Protein AF-A0A3A9AY31-F1 (afdb_monomer)

Radius of gyration: 43.59 Å; Cα contacts (8 Å, |Δi|>4): 60; chains: 1; bounding box: 106×28×100 Å

InterPro domains:
  IPR025580 Capsid assembly scaffolding protein Gp46 [PF14265] (12-135)

Foldseek 3Di:
DDPVVQCVPVVSVVVVVVVVVVVVVVVVVVVVVVVVVVVVVVVVVVVVVVVVPDPVVVVVVVVVVVVVVVVVVLVVQLVVLLVVLLVVCVVLVHDSVCSVVADSRDNVSRVVRSVVVSVVVVVVVVVVVCCVVVPHDDPDPPPPLPQQAPVRCVVDDPVVCVVSVVSPVVNVVVVD

Mean predicted aligned error: 18.53 Å

Solvent-accessible surface area (backbone atoms only — not comparable to full-atom values): 9885 Å² total; per-residue (Å²): 134,52,73,69,64,55,42,68,41,68,68,48,35,52,52,48,52,50,50,50,51,52,50,51,51,51,50,50,54,50,51,51,50,53,50,50,48,53,50,50,50,52,50,52,48,51,50,48,49,65,70,44,60,66,62,56,53,52,47,52,55,46,54,52,48,52,48,54,47,51,54,48,50,53,51,48,53,34,51,52,53,50,52,54,45,31,51,53,26,48,76,71,74,39,68,51,73,54,56,81,76,50,43,61,90,42,74,67,50,29,52,55,34,51,52,53,52,49,51,55,51,50,53,53,49,50,49,53,48,50,54,59,71,68,57,58,80,70,75,77,72,74,71,89,62,68,64,50,48,74,70,55,56,73,72,47,52,74,71,57,45,65,74,42,39,71,37,51,53,51,35,66,58,73,78,112

Organism: NCBI:txid2320100

Structure (mmCIF, N/CA/C/O backbone):
data_AF-A0A3A9AY31-F1
#
_entry.id   AF-A0A3A9AY31-F1
#
loop_
_atom_site.group_PDB
_atom_site.id
_atom_site.type_symbol
_atom_site.label_atom_id
_atom_site.label_alt_id
_atom_site.label_comp_id
_atom_site.label_asym_id
_atom_site.label_entity_id
_atom_site.label_seq_id
_atom_site.pdbx_PDB_ins_code
_atom_site.Cartn_x
_atom_site.Cartn_y
_atom_site.Cartn_z
_atom_site.occupancy
_atom_site.B_iso_or_equiv
_atom_site.auth_seq_id
_atom_site.auth_comp_id
_atom_site.auth_asym_id
_atom_site.auth_atom_id
_atom_site.pdbx_PDB_model_num
ATOM 1 N N . MET A 1 1 ? -27.096 -15.277 -54.651 1.00 68.69 1 MET A N 1
ATOM 2 C CA . MET A 1 1 ? -26.033 -14.758 -55.533 1.00 68.69 1 MET A CA 1
ATOM 3 C C . MET A 1 1 ? -24.746 -14.759 -54.731 1.00 68.69 1 MET A C 1
ATOM 5 O O . MET A 1 1 ? -24.755 -14.221 -53.629 1.00 68.69 1 MET A O 1
ATOM 9 N N . SER A 1 2 ? -23.721 -15.479 -55.194 1.00 89.50 2 SER A N 1
ATOM 10 C CA . SER A 1 2 ? -22.438 -15.578 -54.484 1.00 89.50 2 SER A CA 1
ATOM 11 C C . SER A 1 2 ? -21.567 -14.342 -54.741 1.00 89.50 2 SER A C 1
ATOM 13 O O . SER A 1 2 ? -21.831 -13.576 -55.668 1.00 89.50 2 SER A O 1
ATOM 15 N N . PHE A 1 3 ? -20.539 -14.133 -53.916 1.00 85.00 3 PHE A N 1
ATOM 16 C CA . PHE A 1 3 ? -19.563 -13.061 -54.136 1.00 85.00 3 PHE A CA 1
ATOM 17 C C . PHE A 1 3 ? -18.866 -13.215 -55.496 1.00 85.00 3 PHE A C 1
ATOM 19 O O . PHE A 1 3 ? -18.743 -12.243 -56.237 1.00 85.00 3 PHE A O 1
ATOM 26 N N . ASP A 1 4 ? -18.549 -14.451 -55.882 1.00 88.69 4 ASP A N 1
ATOM 27 C CA . ASP A 1 4 ? -18.003 -14.756 -57.204 1.00 88.69 4 ASP A CA 1
ATOM 28 C C . ASP A 1 4 ? -18.995 -14.422 -58.329 1.00 88.69 4 ASP A C 1
ATOM 30 O O . ASP A 1 4 ? -18.596 -13.911 -59.371 1.00 88.69 4 ASP A O 1
ATOM 34 N N . ASP A 1 5 ? -20.304 -14.632 -58.127 1.00 89.19 5 ASP A N 1
ATOM 35 C CA . ASP A 1 5 ? -21.322 -14.210 -59.103 1.00 89.19 5 ASP A CA 1
ATOM 36 C C . ASP A 1 5 ? -21.449 -12.683 -59.210 1.00 89.19 5 ASP A C 1
ATOM 38 O O . ASP A 1 5 ? -21.749 -12.169 -60.284 1.00 89.19 5 ASP A O 1
ATOM 42 N N . PHE A 1 6 ? -21.217 -11.954 -58.117 1.00 87.19 6 PHE A N 1
ATOM 43 C CA . PHE A 1 6 ? -21.203 -10.488 -58.088 1.00 87.19 6 PHE A CA 1
ATOM 44 C C . PHE A 1 6 ? -19.987 -9.896 -58.813 1.00 87.19 6 PHE A C 1
ATOM 46 O O . PHE A 1 6 ? -20.107 -8.858 -59.469 1.00 87.19 6 PHE A O 1
ATOM 53 N N . LEU A 1 7 ? -18.847 -10.583 -58.743 1.00 89.88 7 LEU A N 1
ATOM 54 C CA . LEU A 1 7 ? -17.601 -10.209 -59.406 1.00 89.88 7 LEU A CA 1
ATOM 55 C C . LEU A 1 7 ? -17.543 -10.573 -60.901 1.00 89.88 7 LEU A C 1
ATOM 57 O O . LEU A 1 7 ? -16.706 -10.041 -61.619 1.00 89.88 7 LEU A O 1
ATOM 61 N N . LYS A 1 8 ? -18.454 -11.410 -61.420 1.00 90.75 8 LYS A N 1
ATOM 62 C CA . LYS A 1 8 ? -18.537 -11.696 -62.870 1.00 90.75 8 LYS A CA 1
ATOM 63 C C . LYS A 1 8 ? -18.880 -10.468 -63.723 1.00 90.75 8 LYS A C 1
ATOM 65 O O . LYS A 1 8 ? -18.604 -10.484 -64.921 1.00 90.75 8 LYS A O 1
ATOM 70 N N . ASP A 1 9 ? -19.484 -9.427 -63.144 1.00 92.31 9 ASP A N 1
ATOM 71 C CA . ASP A 1 9 ? -19.675 -8.147 -63.835 1.00 92.31 9 ASP A CA 1
ATOM 72 C C . ASP A 1 9 ? -18.323 -7.410 -63.932 1.00 92.31 9 ASP A C 1
ATOM 74 O O . ASP A 1 9 ? -17.753 -7.049 -62.895 1.00 92.31 9 ASP A O 1
ATOM 78 N N . PRO A 1 10 ? -17.817 -7.119 -65.148 1.00 90.19 10 PRO A N 1
ATOM 79 C CA . PRO A 1 10 ? -16.534 -6.443 -65.339 1.00 90.19 10 PRO A CA 1
ATOM 80 C C . PRO A 1 10 ? -16.410 -5.107 -64.597 1.00 90.19 10 PRO A C 1
ATOM 82 O O . PRO A 1 10 ? -15.310 -4.725 -64.199 1.00 90.19 10 PRO A O 1
ATOM 85 N N . LYS A 1 11 ? -17.521 -4.388 -64.384 1.00 91.69 11 LYS A N 1
ATOM 86 C CA . LYS A 1 11 ? -17.521 -3.126 -63.630 1.00 91.69 11 LYS A CA 1
ATOM 87 C C . LYS A 1 11 ? -17.319 -3.362 -62.134 1.00 91.69 11 LYS A C 1
ATOM 89 O O . LYS A 1 11 ? -16.593 -2.602 -61.494 1.00 91.69 11 LYS A O 1
ATOM 94 N N . ASN A 1 12 ? -17.920 -4.418 -61.586 1.00 90.75 12 ASN A N 1
ATOM 95 C CA . ASN A 1 12 ? -17.775 -4.780 -60.175 1.00 90.75 12 ASN A CA 1
ATOM 96 C C . ASN A 1 12 ? -16.387 -5.361 -59.890 1.00 90.75 12 ASN A C 1
ATOM 98 O O . ASN A 1 12 ? -15.794 -5.011 -58.871 1.00 90.75 12 ASN A O 1
ATOM 102 N N . GLN A 1 13 ? -15.843 -6.168 -60.808 1.00 89.69 13 GLN A N 1
ATOM 103 C CA . GLN A 1 13 ? -14.464 -6.656 -60.736 1.00 89.69 13 GLN A CA 1
ATOM 104 C C . GLN A 1 13 ? -13.466 -5.493 -60.744 1.00 89.69 13 GLN A C 1
ATOM 106 O O . GLN A 1 13 ? -12.619 -5.401 -59.859 1.00 89.69 13 GLN A O 1
ATOM 111 N N . ALA A 1 14 ? -13.611 -4.552 -61.684 1.00 91.69 14 ALA A N 1
ATOM 112 C CA . ALA A 1 14 ? -12.719 -3.400 -61.786 1.00 91.69 14 ALA A CA 1
ATOM 113 C C . ALA A 1 14 ? -12.757 -2.507 -60.532 1.00 91.69 14 ALA A C 1
ATOM 115 O O . ALA A 1 14 ? -11.712 -2.058 -60.059 1.00 91.69 14 ALA A O 1
ATOM 116 N N . GLU A 1 15 ? -13.938 -2.257 -59.955 1.00 90.75 15 GLU A N 1
ATOM 117 C CA . GLU A 1 15 ? -14.045 -1.501 -58.701 1.00 90.75 15 GLU A CA 1
ATOM 118 C C . GLU A 1 15 ? -13.510 -2.276 -57.491 1.00 90.75 15 GLU A C 1
ATOM 120 O O . GLU A 1 15 ? -12.896 -1.668 -56.609 1.00 90.75 15 GLU A O 1
ATOM 125 N N . PHE A 1 16 ? -13.699 -3.597 -57.437 1.00 91.56 16 PHE A N 1
ATOM 126 C CA . PHE A 1 16 ? -13.116 -4.440 -56.395 1.00 91.56 16 PHE A CA 1
ATOM 127 C C . PHE A 1 16 ? -11.586 -4.405 -56.453 1.00 91.56 16 PHE A C 1
ATOM 129 O O . PHE A 1 16 ? -10.957 -4.041 -55.460 1.00 91.56 16 PHE A O 1
ATOM 136 N N . ASP A 1 17 ? -10.991 -4.654 -57.621 1.00 91.06 17 ASP A N 1
ATOM 137 C CA . ASP A 1 17 ? -9.539 -4.623 -57.822 1.00 91.06 17 ASP A CA 1
ATOM 138 C C . ASP A 1 17 ? -8.957 -3.238 -57.534 1.00 91.06 17 ASP A C 1
ATOM 140 O O . ASP A 1 17 ? -7.918 -3.114 -56.885 1.00 91.06 17 ASP A O 1
ATOM 144 N N . ARG A 1 18 ? -9.661 -2.167 -57.923 1.00 94.81 18 ARG A N 1
ATOM 145 C CA . ARG A 1 18 ? -9.270 -0.791 -57.592 1.00 94.81 18 ARG A CA 1
ATOM 146 C C . ARG A 1 18 ? -9.267 -0.547 -56.084 1.00 94.81 18 ARG A C 1
ATOM 148 O O . ARG A 1 18 ? -8.339 0.074 -55.562 1.00 94.81 18 ARG A O 1
ATOM 155 N N . ARG A 1 19 ? -10.297 -1.009 -55.368 1.00 91.19 19 ARG A N 1
ATOM 156 C CA . ARG A 1 19 ? -10.393 -0.859 -53.906 1.00 91.19 19 ARG A CA 1
ATOM 157 C C . ARG A 1 19 ? -9.353 -1.707 -53.182 1.00 91.19 19 ARG A C 1
ATOM 159 O O . ARG A 1 19 ? -8.746 -1.203 -52.241 1.00 91.19 19 ARG A O 1
ATOM 166 N N . VAL A 1 20 ? -9.107 -2.937 -53.635 1.00 93.00 20 VAL A N 1
ATOM 167 C CA . VAL A 1 20 ? -8.057 -3.817 -53.103 1.00 93.00 20 VAL A CA 1
ATOM 168 C C . VAL A 1 20 ? -6.679 -3.215 -53.359 1.00 93.00 20 VAL A C 1
ATOM 170 O O . VAL A 1 20 ? -5.895 -3.092 -52.424 1.00 93.00 20 VAL A O 1
ATOM 173 N N . GLY A 1 21 ? -6.402 -2.747 -54.577 1.00 91.38 21 GLY A N 1
ATOM 174 C CA . GLY A 1 21 ? -5.154 -2.067 -54.923 1.00 91.38 21 GLY A CA 1
ATOM 175 C C . GLY A 1 21 ? -4.909 -0.837 -54.052 1.00 91.38 21 GLY A C 1
ATOM 176 O O . GLY A 1 21 ? -3.850 -0.716 -53.440 1.00 91.38 21 GLY A O 1
ATOM 177 N N . LYS A 1 22 ? -5.925 0.019 -53.884 1.00 93.31 22 LYS A N 1
ATOM 178 C CA . LYS A 1 22 ? -5.843 1.191 -53.002 1.00 93.31 22 LYS A CA 1
ATOM 179 C C . LYS A 1 22 ? -5.640 0.807 -51.533 1.00 93.31 22 LYS A C 1
ATOM 181 O O . LYS A 1 22 ? -4.888 1.475 -50.823 1.00 93.31 22 LYS A O 1
ATOM 186 N N . ALA A 1 23 ? -6.294 -0.255 -51.062 1.00 90.00 23 ALA A N 1
ATOM 187 C CA . ALA A 1 23 ? -6.120 -0.757 -49.701 1.00 90.00 23 ALA A CA 1
ATOM 188 C C . ALA A 1 23 ? -4.702 -1.306 -49.479 1.00 90.00 23 ALA A C 1
ATOM 190 O O . ALA A 1 23 ? -4.083 -0.991 -48.464 1.00 90.00 23 ALA A O 1
ATOM 191 N N . LEU A 1 24 ? -4.162 -2.059 -50.442 1.00 91.94 24 LEU A N 1
ATOM 192 C CA . LEU A 1 24 ? -2.799 -2.590 -50.405 1.00 91.94 24 LEU A CA 1
ATOM 193 C C . LEU A 1 24 ? -1.748 -1.481 -50.470 1.00 91.94 24 LEU A C 1
ATOM 195 O O . LEU A 1 24 ? -0.783 -1.521 -49.714 1.00 91.94 24 LEU A O 1
ATOM 199 N N . GLU A 1 25 ? -1.940 -0.475 -51.321 1.00 92.75 25 GLU A N 1
ATOM 200 C CA . GLU A 1 25 ? -1.053 0.687 -51.414 1.00 92.75 25 GLU A CA 1
ATOM 201 C C . GLU A 1 25 ? -1.063 1.499 -50.115 1.00 92.75 25 GLU A C 1
ATOM 203 O O . GLU A 1 25 ? -0.006 1.820 -49.571 1.00 92.75 25 GLU A O 1
ATOM 208 N N . THR A 1 26 ? -2.251 1.745 -49.556 1.00 92.38 26 THR A N 1
ATOM 209 C CA . THR A 1 26 ? -2.397 2.417 -48.258 1.00 92.38 26 THR A CA 1
ATOM 210 C C . THR A 1 26 ? -1.716 1.618 -47.150 1.00 92.38 26 THR A C 1
ATOM 212 O O . THR A 1 26 ? -0.997 2.188 -46.332 1.00 92.38 26 THR A O 1
ATOM 215 N N . ASN A 1 27 ? -1.910 0.296 -47.118 1.00 90.94 27 ASN A N 1
ATOM 216 C CA . ASN A 1 27 ? -1.299 -0.566 -46.113 1.00 90.94 27 ASN A CA 1
ATOM 217 C C . ASN A 1 27 ? 0.227 -0.619 -46.265 1.00 90.94 27 ASN A C 1
ATOM 219 O O . ASN A 1 27 ? 0.947 -0.495 -45.281 1.00 90.94 27 ASN A O 1
ATOM 223 N N . ARG A 1 28 ? 0.739 -0.717 -47.498 1.00 93.12 28 ARG A N 1
ATOM 224 C CA . ARG A 1 28 ? 2.179 -0.667 -47.779 1.00 93.12 28 ARG A CA 1
ATOM 225 C C . ARG A 1 28 ? 2.778 0.670 -47.355 1.00 93.12 28 ARG A C 1
ATOM 227 O O . ARG A 1 28 ? 3.835 0.672 -46.738 1.00 93.12 28 ARG A O 1
ATOM 234 N N . SER A 1 29 ? 2.115 1.786 -47.650 1.00 92.44 29 SER A N 1
ATOM 235 C CA . SER A 1 29 ? 2.570 3.118 -47.242 1.00 92.44 29 SER A CA 1
ATOM 236 C C . SER A 1 29 ? 2.607 3.261 -45.718 1.00 92.44 29 SER A C 1
ATOM 238 O O . SER A 1 29 ? 3.618 3.702 -45.176 1.00 92.44 29 SER A O 1
ATOM 240 N N . LYS A 1 30 ? 1.561 2.804 -45.014 1.00 92.25 30 LYS A N 1
ATOM 241 C CA . LYS A 1 30 ? 1.526 2.783 -43.543 1.00 92.25 30 LYS A CA 1
ATOM 242 C C . LYS A 1 30 ? 2.619 1.901 -42.955 1.00 92.25 30 LYS A C 1
ATOM 244 O O . LYS A 1 30 ? 3.364 2.358 -42.101 1.00 92.25 30 LYS A O 1
ATOM 249 N N . MET A 1 31 ? 2.765 0.679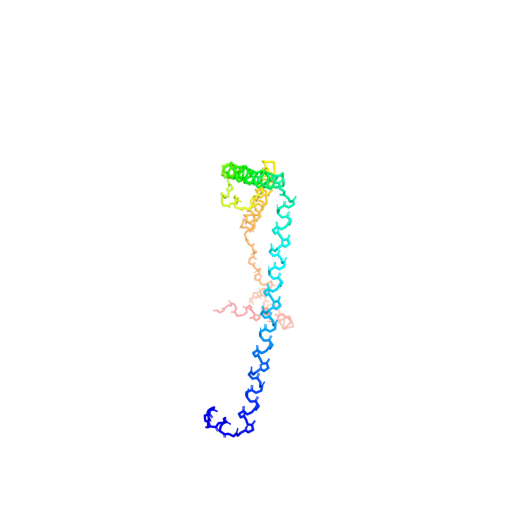 -43.457 1.00 91.38 31 MET A N 1
ATOM 250 C CA . MET A 1 31 ? 3.794 -0.249 -42.996 1.00 91.38 31 MET A CA 1
ATOM 251 C C . MET A 1 31 ? 5.200 0.299 -43.257 1.00 91.38 31 MET A C 1
ATOM 253 O O . MET A 1 31 ? 6.065 0.189 -42.399 1.00 91.38 31 MET A O 1
ATOM 257 N N . GLN A 1 32 ? 5.432 0.937 -44.407 1.00 93.12 32 GLN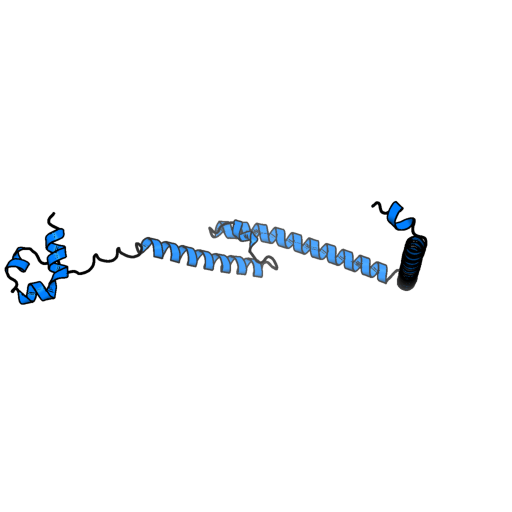 A N 1
ATOM 258 C CA . GLN A 1 32 ? 6.710 1.579 -44.703 1.00 93.12 32 GLN A CA 1
ATOM 259 C C . GLN A 1 32 ? 6.977 2.759 -43.763 1.00 93.12 32 GLN A C 1
ATOM 261 O O . GLN A 1 32 ? 8.097 2.902 -43.284 1.00 93.12 32 GLN A O 1
ATOM 266 N N . ALA A 1 33 ? 5.968 3.586 -43.481 1.00 92.50 33 ALA A N 1
ATOM 267 C CA . ALA A 1 33 ? 6.088 4.682 -42.527 1.00 92.50 33 ALA A CA 1
ATOM 268 C C . ALA A 1 33 ? 6.389 4.158 -41.115 1.00 92.50 33 ALA A C 1
ATOM 270 O O . ALA A 1 33 ? 7.335 4.623 -40.493 1.00 92.50 33 ALA A O 1
ATOM 271 N N . GLU A 1 34 ? 5.667 3.136 -40.648 1.00 91.12 34 GLU A N 1
ATOM 272 C CA . GLU A 1 34 ? 5.900 2.504 -39.346 1.00 91.12 34 GLU A CA 1
ATOM 273 C C . GLU A 1 34 ? 7.283 1.859 -39.245 1.00 91.12 34 GLU A C 1
ATOM 275 O O . GLU A 1 34 ? 7.951 1.993 -38.222 1.00 91.12 34 GLU A O 1
ATOM 280 N N . LEU A 1 35 ? 7.735 1.170 -40.295 1.00 92.06 35 LEU A N 1
ATOM 281 C CA . LEU A 1 35 ? 9.078 0.597 -40.338 1.00 92.06 35 LEU A CA 1
ATOM 282 C C . LEU A 1 35 ? 10.140 1.695 -40.322 1.00 92.06 35 LEU A C 1
ATOM 284 O O . LEU A 1 35 ? 11.098 1.590 -39.563 1.00 92.06 35 LEU A O 1
ATOM 288 N N . ASN A 1 36 ? 9.957 2.764 -41.097 1.00 92.62 36 ASN A N 1
ATOM 289 C CA . ASN A 1 36 ? 10.876 3.897 -41.102 1.00 92.62 36 ASN A CA 1
ATOM 290 C C . ASN A 1 36 ? 10.932 4.575 -39.726 1.00 92.62 36 ASN A C 1
ATOM 292 O O . ASN A 1 36 ? 12.026 4.864 -39.252 1.00 92.62 36 ASN A O 1
ATOM 296 N N . THR A 1 37 ? 9.787 4.772 -39.064 1.00 93.44 37 THR A N 1
ATOM 297 C CA . THR A 1 37 ? 9.721 5.305 -37.697 1.00 93.44 37 THR A CA 1
ATOM 298 C C . THR A 1 37 ? 10.445 4.390 -36.717 1.00 93.44 37 THR A C 1
ATOM 300 O O . THR A 1 37 ? 11.333 4.857 -36.017 1.00 93.44 37 THR A O 1
ATOM 303 N N . LYS A 1 38 ? 10.162 3.082 -36.722 1.00 89.69 38 LYS A N 1
ATOM 304 C CA . LYS A 1 38 ? 10.822 2.119 -35.824 1.00 89.69 38 LYS A CA 1
ATOM 305 C C . LYS A 1 38 ? 12.329 2.039 -36.052 1.00 89.69 38 LYS A C 1
ATOM 307 O O . LYS A 1 38 ? 13.087 1.919 -35.097 1.00 89.69 38 LYS A O 1
ATOM 312 N N . VAL A 1 39 ? 12.779 2.114 -37.306 1.00 91.56 39 VAL A N 1
ATOM 313 C CA . VAL A 1 39 ? 14.209 2.155 -37.638 1.00 91.56 39 VAL A CA 1
ATOM 314 C C . VAL A 1 39 ? 14.834 3.459 -37.145 1.00 91.56 39 VAL A C 1
ATOM 316 O O . VAL A 1 39 ? 15.899 3.416 -36.540 1.00 91.56 39 VAL A O 1
ATOM 319 N N . GLN A 1 40 ? 14.183 4.607 -37.346 1.00 89.19 40 GLN A N 1
ATOM 320 C CA . GLN A 1 40 ? 14.683 5.893 -36.853 1.00 89.19 40 GLN A CA 1
ATOM 321 C C . GLN A 1 40 ? 14.717 5.960 -35.322 1.00 89.19 40 GLN A C 1
ATOM 323 O O . GLN A 1 40 ? 15.695 6.454 -34.767 1.00 89.19 40 GLN A O 1
ATOM 328 N N . GLU A 1 41 ? 13.701 5.436 -34.637 1.00 90.62 41 GLU A N 1
ATOM 329 C CA . GLU A 1 41 ? 13.665 5.312 -33.177 1.00 90.62 41 GLU A CA 1
ATOM 330 C C . GLU A 1 41 ? 14.796 4.413 -32.681 1.00 90.62 41 GLU A C 1
ATOM 332 O O . GLU A 1 41 ? 15.570 4.839 -31.830 1.00 90.62 41 GLU A O 1
ATOM 337 N N . ALA A 1 42 ? 14.969 3.227 -33.273 1.00 84.62 42 ALA A N 1
ATOM 338 C CA . ALA A 1 42 ? 16.037 2.302 -32.905 1.00 84.62 42 ALA A CA 1
ATOM 339 C C . ALA A 1 42 ? 17.436 2.882 -33.166 1.00 84.62 42 ALA A C 1
ATOM 341 O O . ALA A 1 42 ? 18.332 2.701 -32.347 1.00 84.62 42 ALA A O 1
ATOM 342 N N . VAL A 1 43 ? 17.635 3.606 -34.274 1.00 84.44 43 VAL A N 1
ATOM 343 C CA . VAL A 1 43 ? 18.902 4.295 -34.574 1.00 84.44 43 VAL A CA 1
ATOM 344 C C . VAL A 1 43 ? 19.141 5.436 -33.590 1.00 84.44 43 VAL A C 1
ATOM 346 O O . VAL A 1 43 ? 20.228 5.533 -33.035 1.00 84.44 43 VAL A O 1
ATOM 349 N N . THR A 1 44 ? 18.133 6.260 -33.303 1.00 84.50 44 THR A N 1
ATOM 350 C CA . THR A 1 44 ? 18.257 7.383 -32.359 1.00 84.50 44 THR A CA 1
ATOM 351 C C . THR A 1 44 ? 18.493 6.890 -30.934 1.00 84.50 44 THR A C 1
ATOM 353 O O . THR A 1 44 ? 19.290 7.470 -30.201 1.00 84.50 44 THR A O 1
ATOM 356 N N . GLU A 1 45 ? 17.830 5.809 -30.527 1.00 79.44 45 GLU A N 1
ATOM 357 C CA . GLU A 1 45 ? 18.028 5.169 -29.232 1.00 79.44 45 GLU A CA 1
ATOM 358 C C . GLU A 1 45 ? 19.401 4.504 -29.157 1.00 79.44 45 GLU A C 1
ATOM 360 O O . GLU A 1 45 ? 20.107 4.720 -28.181 1.00 79.44 45 GLU A O 1
ATOM 365 N N . ALA A 1 46 ? 19.839 3.785 -30.193 1.00 77.19 46 ALA A N 1
ATOM 366 C CA . ALA A 1 46 ? 21.181 3.212 -30.252 1.00 77.19 46 ALA A CA 1
ATOM 367 C C . ALA A 1 46 ? 22.265 4.299 -30.231 1.00 77.19 46 ALA A C 1
ATOM 369 O O . ALA A 1 46 ? 23.255 4.154 -29.521 1.00 77.19 46 ALA A O 1
ATOM 370 N N . GLU A 1 47 ? 22.073 5.415 -30.935 1.00 75.25 47 GLU A N 1
ATOM 371 C CA . GLU A 1 47 ? 22.967 6.573 -30.891 1.00 75.25 47 GLU A CA 1
ATOM 372 C C . GLU A 1 47 ? 22.938 7.271 -29.534 1.00 75.25 47 GLU A C 1
ATOM 374 O O . GLU A 1 47 ? 23.983 7.694 -29.048 1.00 75.25 47 GLU A O 1
ATOM 379 N N . LYS A 1 48 ? 21.769 7.392 -28.896 1.00 71.06 48 LYS A N 1
ATOM 380 C CA . LYS A 1 48 ? 21.641 7.939 -27.543 1.00 71.06 48 LYS A CA 1
ATOM 381 C C . LYS A 1 48 ? 22.323 7.020 -26.538 1.00 71.06 48 LYS A C 1
ATOM 383 O O . LYS A 1 48 ? 23.101 7.516 -25.743 1.00 71.06 48 LYS A O 1
ATOM 388 N N . MET A 1 49 ? 22.120 5.709 -26.615 1.00 64.88 49 MET A N 1
ATOM 389 C CA . MET A 1 49 ? 22.759 4.695 -25.770 1.00 64.88 49 MET A CA 1
ATOM 390 C C . MET A 1 49 ? 24.272 4.622 -26.000 1.00 64.88 49 MET A C 1
ATOM 392 O O . MET A 1 49 ? 25.024 4.489 -25.043 1.00 64.88 49 MET A O 1
ATOM 396 N N . ALA A 1 50 ? 24.732 4.783 -27.243 1.00 68.19 50 ALA A N 1
ATOM 397 C CA . ALA A 1 50 ? 26.151 4.866 -27.585 1.00 68.19 50 ALA A CA 1
ATOM 398 C C . ALA A 1 50 ? 26.777 6.223 -27.211 1.00 68.19 50 ALA A C 1
ATOM 400 O O . ALA A 1 50 ? 27.976 6.301 -26.964 1.00 68.19 50 ALA A O 1
ATOM 401 N N . LYS A 1 51 ? 25.996 7.308 -27.147 1.00 65.94 51 LYS A N 1
ATOM 402 C CA . LYS A 1 51 ? 26.430 8.599 -26.582 1.00 65.94 51 LYS A CA 1
ATOM 403 C C . LYS A 1 51 ? 26.367 8.595 -25.047 1.00 65.94 51 LYS A C 1
ATOM 405 O O . LYS A 1 51 ? 27.162 9.280 -24.414 1.00 65.94 51 LYS A O 1
ATOM 410 N N . MET A 1 52 ? 25.488 7.785 -24.456 1.00 62.16 52 MET A N 1
ATOM 411 C CA . MET A 1 52 ? 25.347 7.507 -23.023 1.00 62.16 52 MET A CA 1
ATOM 412 C C . MET A 1 52 ? 26.243 6.332 -22.584 1.00 62.16 52 MET A C 1
ATOM 414 O O . MET A 1 52 ? 25.771 5.314 -22.076 1.00 62.16 52 MET A O 1
ATOM 418 N N . ASN A 1 53 ? 27.553 6.422 -22.806 1.00 64.69 53 ASN A N 1
ATOM 419 C CA . ASN A 1 53 ? 28.440 5.270 -22.630 1.00 64.69 53 ASN A CA 1
ATOM 420 C C . ASN A 1 53 ? 29.011 5.158 -21.204 1.00 64.69 53 ASN A C 1
ATOM 422 O O . ASN A 1 53 ? 29.587 6.095 -20.662 1.00 64.69 53 ASN A O 1
ATOM 426 N N . ALA A 1 54 ? 28.873 3.967 -20.617 1.00 64.38 54 ALA A N 1
ATOM 427 C CA . ALA A 1 54 ? 29.317 3.541 -19.283 1.00 64.38 54 ALA A CA 1
ATOM 428 C C . ALA A 1 54 ? 28.675 4.248 -18.074 1.00 64.38 54 ALA A C 1
ATOM 430 O O . ALA A 1 54 ? 28.096 3.566 -17.230 1.00 64.38 54 ALA A O 1
ATOM 431 N N . GLU A 1 55 ? 28.738 5.573 -17.967 1.00 68.94 55 GLU A N 1
ATOM 432 C CA . GLU A 1 55 ? 28.393 6.270 -16.718 1.00 68.94 55 GLU A CA 1
ATOM 433 C C . GLU A 1 55 ? 26.884 6.301 -16.442 1.00 68.94 55 GLU A C 1
ATOM 435 O O . GLU A 1 55 ? 26.454 6.020 -15.325 1.00 68.94 55 GLU A O 1
ATOM 440 N N . GLN A 1 56 ? 26.061 6.508 -17.471 1.00 75.75 56 GLN A N 1
ATOM 441 C CA . GLN A 1 56 ? 24.599 6.443 -17.358 1.00 75.75 56 GLN A CA 1
ATOM 442 C C . GLN A 1 56 ? 24.073 5.017 -17.219 1.00 75.75 56 GLN A C 1
ATOM 444 O O . GLN A 1 56 ? 23.101 4.796 -16.502 1.00 75.75 56 GLN A O 1
ATOM 449 N N . LYS A 1 57 ? 24.741 4.031 -17.828 1.00 80.25 57 LYS A N 1
ATOM 450 C CA . LYS A 1 57 ? 24.426 2.616 -17.592 1.00 80.25 57 LYS A CA 1
ATOM 451 C C . LYS A 1 57 ? 24.738 2.229 -16.146 1.00 80.25 57 LYS A C 1
ATOM 453 O O . LYS A 1 57 ? 23.910 1.609 -15.489 1.00 80.25 57 LYS A O 1
ATOM 458 N N . ALA A 1 58 ? 25.887 2.665 -15.631 1.00 82.06 58 ALA A N 1
ATOM 459 C CA . ALA A 1 58 ? 26.249 2.474 -14.235 1.00 82.06 58 ALA A CA 1
ATOM 460 C C . ALA A 1 58 ? 25.287 3.215 -13.294 1.00 82.06 58 ALA A C 1
ATOM 462 O O . ALA A 1 58 ? 24.919 2.670 -12.260 1.00 82.06 58 ALA A O 1
ATOM 463 N N . GLN A 1 59 ? 24.840 4.422 -13.648 1.00 87.50 59 GLN A N 1
ATOM 464 C CA . GLN A 1 59 ? 23.858 5.167 -12.862 1.00 87.50 59 GLN A CA 1
ATOM 465 C C . GLN A 1 59 ? 22.487 4.488 -12.857 1.00 87.50 59 GLN A C 1
ATOM 467 O O . GLN A 1 59 ? 21.929 4.294 -11.787 1.00 87.50 59 GLN A O 1
ATOM 472 N N . TYR A 1 60 ? 21.995 4.031 -14.007 1.00 86.50 60 TYR A N 1
ATOM 473 C CA . TYR A 1 60 ? 20.747 3.275 -14.092 1.00 86.50 60 TYR A CA 1
ATOM 474 C C . TYR A 1 60 ? 20.810 1.965 -13.294 1.00 86.50 60 TYR A C 1
ATOM 476 O O . TYR A 1 60 ? 19.873 1.617 -12.580 1.00 86.50 60 TYR A O 1
ATOM 484 N N . GLU A 1 61 ? 21.923 1.231 -13.375 1.00 89.31 61 GLU A N 1
ATOM 485 C CA . GLU A 1 61 ? 22.120 0.015 -12.583 1.00 89.31 61 GLU A CA 1
ATOM 486 C C . GLU A 1 61 ? 22.207 0.309 -11.079 1.00 89.31 61 GLU A C 1
ATOM 488 O O . GLU A 1 61 ? 21.698 -0.485 -10.285 1.00 89.31 61 GLU A O 1
ATOM 493 N N . ARG A 1 62 ? 22.811 1.439 -10.680 1.00 93.00 62 ARG A N 1
ATOM 494 C CA . ARG A 1 62 ? 22.812 1.913 -9.287 1.00 93.00 62 ARG A CA 1
ATOM 495 C C . ARG A 1 62 ? 21.407 2.274 -8.823 1.00 93.00 62 ARG A C 1
ATOM 497 O O . ARG A 1 62 ? 20.953 1.682 -7.856 1.00 93.00 62 ARG A O 1
ATOM 504 N N . GLU A 1 63 ? 20.695 3.135 -9.543 1.00 94.88 63 GLU A N 1
ATOM 505 C CA . GLU A 1 63 ? 19.324 3.553 -9.211 1.00 94.88 63 GLU A CA 1
ATOM 506 C C . GLU A 1 63 ? 18.373 2.353 -9.136 1.00 94.88 63 GLU A C 1
ATOM 508 O O . GLU A 1 63 ? 17.555 2.247 -8.224 1.00 94.88 63 GLU A O 1
ATOM 513 N N . LYS A 1 64 ? 18.510 1.391 -10.056 1.00 95.31 64 LYS A N 1
ATOM 514 C CA . LYS A 1 64 ? 17.733 0.150 -10.024 1.00 95.31 64 LYS A CA 1
ATOM 515 C C . LYS A 1 64 ? 18.032 -0.674 -8.770 1.00 95.31 64 LYS A C 1
ATOM 517 O O . LYS A 1 64 ? 17.095 -1.176 -8.154 1.00 95.31 64 LYS A O 1
ATOM 522 N N . LYS A 1 65 ? 19.307 -0.822 -8.396 1.00 95.44 65 LYS A N 1
ATOM 523 C CA . LYS A 1 65 ? 19.707 -1.540 -7.175 1.00 95.44 65 LYS A CA 1
ATOM 524 C C . LYS A 1 65 ? 19.252 -0.811 -5.917 1.00 95.44 65 LYS A C 1
ATOM 526 O O . LYS A 1 65 ? 18.721 -1.458 -5.029 1.00 95.44 65 LYS A O 1
ATOM 531 N N . GLU A 1 66 ? 19.422 0.504 -5.848 1.00 95.56 66 GLU A N 1
ATOM 532 C CA . GLU A 1 66 ? 18.967 1.331 -4.726 1.00 95.56 66 GLU A CA 1
ATOM 533 C C . GLU A 1 66 ? 17.459 1.216 -4.541 1.00 95.56 66 GLU A C 1
ATOM 535 O O . GLU A 1 66 ? 16.997 0.984 -3.429 1.00 95.56 66 GLU A O 1
ATOM 540 N N . LYS A 1 67 ? 16.693 1.266 -5.635 1.00 96.62 67 LYS A N 1
ATOM 541 C CA . LYS A 1 67 ? 15.253 1.031 -5.587 1.00 96.62 67 LYS A CA 1
ATOM 542 C C . LYS A 1 67 ? 14.914 -0.382 -5.118 1.00 96.62 67 LYS A C 1
ATOM 544 O O . LYS A 1 67 ? 14.040 -0.542 -4.280 1.00 96.62 67 LYS A O 1
ATOM 549 N N . GLU A 1 68 ? 15.598 -1.407 -5.623 1.00 95.88 68 GLU A N 1
ATOM 550 C CA . GLU A 1 68 ? 15.361 -2.795 -5.204 1.00 95.88 68 GLU A CA 1
ATOM 551 C C . GLU A 1 68 ? 15.698 -3.016 -3.720 1.00 95.88 68 GLU A C 1
ATOM 553 O O . GLU A 1 68 ? 15.005 -3.770 -3.037 1.00 95.88 68 GLU A O 1
ATOM 558 N N . ILE A 1 69 ? 16.741 -2.354 -3.214 1.00 94.94 69 ILE A N 1
ATOM 559 C CA . ILE A 1 69 ? 17.103 -2.357 -1.794 1.00 94.94 69 ILE A CA 1
ATOM 560 C C . ILE A 1 69 ? 16.018 -1.644 -0.986 1.00 94.94 69 ILE A C 1
ATOM 562 O O . ILE A 1 69 ? 15.487 -2.248 -0.062 1.00 94.94 69 ILE A O 1
ATOM 566 N N . ALA A 1 70 ? 15.621 -0.432 -1.378 1.00 95.19 70 ALA A N 1
ATOM 567 C CA . ALA A 1 70 ? 14.580 0.333 -0.697 1.00 95.19 70 ALA A CA 1
ATOM 568 C C . ALA A 1 70 ? 13.230 -0.407 -0.677 1.00 95.19 70 ALA A C 1
ATOM 570 O O . ALA A 1 70 ? 12.577 -0.475 0.362 1.00 95.19 70 ALA A O 1
ATOM 571 N N . ASP A 1 71 ? 12.832 -1.024 -1.793 1.00 95.06 71 ASP A N 1
ATOM 572 C CA . ASP A 1 71 ? 11.607 -1.823 -1.888 1.00 95.06 71 ASP A CA 1
ATOM 573 C C . ASP A 1 71 ? 11.681 -3.058 -0.971 1.00 95.06 71 ASP A C 1
ATOM 575 O O . ASP A 1 71 ? 10.696 -3.412 -0.315 1.00 95.06 71 ASP A O 1
ATOM 579 N N . ARG A 1 72 ? 12.849 -3.716 -0.886 1.00 94.50 72 ARG A N 1
ATOM 580 C CA . ARG A 1 72 ? 13.068 -4.848 0.029 1.00 94.50 72 ARG A CA 1
ATOM 581 C C . ARG A 1 72 ? 13.061 -4.425 1.490 1.00 94.50 72 ARG A C 1
ATOM 583 O O . ARG A 1 72 ? 12.435 -5.110 2.294 1.00 94.50 72 ARG A O 1
ATOM 590 N N . GLU A 1 73 ? 13.736 -3.338 1.832 1.00 93.00 73 GLU A N 1
ATOM 591 C CA . GLU A 1 73 ? 13.766 -2.791 3.188 1.00 93.00 73 GLU A CA 1
ATOM 592 C C . GLU A 1 73 ? 12.359 -2.387 3.624 1.00 93.00 73 GLU A C 1
ATOM 594 O O . GLU A 1 73 ? 11.888 -2.855 4.656 1.00 93.00 73 GLU A O 1
ATOM 599 N N . ALA A 1 74 ? 11.621 -1.658 2.784 1.00 91.81 74 ALA A N 1
ATOM 600 C CA . ALA A 1 74 ? 10.232 -1.301 3.054 1.00 91.81 74 ALA A CA 1
ATOM 601 C C . ALA A 1 74 ? 9.334 -2.539 3.223 1.00 91.81 74 ALA A C 1
ATOM 603 O O . ALA A 1 74 ? 8.480 -2.574 4.111 1.00 91.81 74 ALA A O 1
ATOM 604 N N . ALA A 1 75 ? 9.522 -3.582 2.407 1.00 92.50 75 ALA A N 1
ATOM 605 C CA . ALA A 1 75 ? 8.777 -4.832 2.545 1.00 92.50 75 ALA A CA 1
ATOM 606 C C . ALA A 1 75 ? 9.115 -5.584 3.845 1.00 92.50 75 ALA A C 1
ATOM 608 O O . ALA A 1 75 ? 8.211 -6.139 4.477 1.00 92.50 75 ALA A O 1
ATOM 609 N N . LEU A 1 76 ? 10.388 -5.599 4.254 1.00 93.12 76 LEU A N 1
ATOM 610 C CA . LEU A 1 76 ? 10.833 -6.189 5.518 1.00 93.12 76 LEU A CA 1
ATOM 611 C C . LEU A 1 76 ? 10.271 -5.415 6.708 1.00 93.12 76 LEU A C 1
ATOM 613 O O . LEU A 1 76 ? 9.584 -6.018 7.529 1.00 93.12 76 LEU A O 1
ATOM 617 N N . THR A 1 77 ? 10.442 -4.092 6.739 1.00 92.38 77 THR A N 1
ATOM 618 C CA . THR A 1 77 ? 9.873 -3.221 7.773 1.00 92.38 77 THR A CA 1
ATOM 619 C C . THR A 1 77 ? 8.364 -3.401 7.865 1.00 92.38 77 THR A C 1
ATOM 621 O O . THR A 1 77 ? 7.827 -3.609 8.949 1.00 92.38 77 THR A O 1
ATOM 624 N N . LYS A 1 78 ? 7.653 -3.424 6.731 1.00 93.81 78 LYS A N 1
ATOM 625 C CA . LYS A 1 78 ? 6.210 -3.678 6.721 1.00 93.81 78 LYS A CA 1
ATOM 626 C C . LYS A 1 78 ? 5.870 -5.040 7.318 1.00 93.81 78 LYS A C 1
ATOM 628 O O . LYS A 1 78 ? 4.903 -5.144 8.070 1.00 93.81 78 LYS A O 1
ATOM 633 N N . ARG A 1 79 ? 6.625 -6.093 6.992 1.00 94.75 79 ARG A N 1
ATOM 634 C CA . ARG A 1 79 ? 6.400 -7.443 7.528 1.00 94.75 79 ARG A CA 1
ATOM 635 C C . ARG A 1 79 ? 6.642 -7.498 9.037 1.00 94.75 79 ARG A C 1
ATOM 637 O O . ARG A 1 79 ? 5.836 -8.109 9.736 1.00 94.75 79 ARG A O 1
ATOM 644 N N . GLU A 1 80 ? 7.708 -6.869 9.515 1.00 94.75 80 GLU A N 1
ATOM 645 C CA . GLU A 1 80 ? 8.047 -6.768 10.937 1.00 94.75 80 GLU A CA 1
ATOM 646 C C . GLU A 1 80 ? 6.965 -6.001 11.698 1.00 94.75 80 GLU A C 1
ATOM 648 O O . GLU A 1 80 ? 6.352 -6.553 12.610 1.00 94.75 80 GLU A O 1
ATOM 653 N N . LEU A 1 81 ? 6.618 -4.795 11.240 1.00 95.62 81 LEU A N 1
ATOM 654 C CA . LEU A 1 81 ? 5.541 -3.999 11.827 1.00 95.62 81 LEU A CA 1
ATOM 655 C C . LEU A 1 81 ? 4.197 -4.729 11.783 1.00 95.62 81 LEU A C 1
ATOM 657 O O . LEU A 1 81 ? 3.420 -4.640 12.727 1.00 95.62 81 LEU A O 1
ATOM 661 N N . THR A 1 82 ? 3.916 -5.496 10.726 1.00 95.62 82 THR A N 1
ATOM 662 C CA . THR A 1 82 ? 2.695 -6.313 10.651 1.00 95.62 82 THR A CA 1
ATOM 663 C C . THR A 1 82 ? 2.675 -7.389 11.731 1.00 95.62 82 THR A C 1
ATOM 665 O O . THR A 1 82 ? 1.621 -7.631 12.316 1.00 95.62 82 THR A O 1
ATOM 668 N N . ALA A 1 83 ? 3.802 -8.053 11.999 1.00 95.44 83 ALA A N 1
ATOM 669 C CA . ALA A 1 83 ? 3.883 -9.052 13.060 1.00 95.44 83 ALA A CA 1
ATOM 670 C C . ALA A 1 83 ? 3.644 -8.407 14.434 1.00 95.44 83 ALA A C 1
ATOM 672 O O . ALA A 1 83 ? 2.728 -8.821 15.143 1.00 95.44 83 ALA A O 1
ATOM 673 N N . THR A 1 84 ? 4.359 -7.321 14.737 1.00 93.88 84 THR A N 1
ATOM 674 C CA . THR A 1 84 ? 4.192 -6.568 15.988 1.00 93.88 84 THR A CA 1
ATOM 675 C C . THR A 1 84 ? 2.775 -6.014 16.146 1.00 93.88 84 THR A C 1
ATOM 677 O O . THR A 1 84 ? 2.189 -6.089 17.221 1.00 93.88 84 THR A O 1
ATOM 680 N N . ALA A 1 85 ? 2.165 -5.503 15.076 1.00 95.69 85 ALA A N 1
ATOM 681 C CA . ALA A 1 85 ? 0.797 -4.999 15.120 1.00 95.69 85 ALA A CA 1
ATOM 682 C C . ALA A 1 85 ? -0.218 -6.096 15.450 1.00 95.69 85 ALA A C 1
ATOM 684 O O . ALA A 1 85 ? -1.172 -5.850 16.181 1.00 95.69 85 ALA A O 1
ATOM 685 N N . LYS A 1 86 ? -0.028 -7.316 14.933 1.00 96.50 86 LYS A N 1
ATOM 686 C CA . LYS A 1 86 ? -0.906 -8.452 15.252 1.00 96.50 86 LYS A CA 1
ATOM 687 C C . LYS A 1 86 ? -0.822 -8.839 16.725 1.00 96.50 86 LYS A C 1
ATOM 689 O O . LYS A 1 86 ? -1.859 -9.135 17.314 1.00 96.50 86 LYS A O 1
ATOM 694 N N . GLU A 1 87 ? 0.376 -8.811 17.302 1.00 96.19 87 GLU A N 1
ATOM 695 C CA . GLU A 1 87 ? 0.592 -9.032 18.736 1.00 96.19 87 GLU A CA 1
ATOM 696 C C . GLU A 1 87 ? -0.104 -7.943 19.559 1.00 96.19 87 GLU A C 1
ATOM 698 O O . GLU A 1 87 ? -0.949 -8.258 20.393 1.00 96.19 87 GLU A O 1
ATOM 703 N N . GLN A 1 88 ? 0.126 -6.666 19.236 1.00 94.81 88 GLN A N 1
ATOM 704 C CA . GLN A 1 88 ? -0.508 -5.541 19.933 1.00 94.81 88 GLN A CA 1
ATOM 705 C C . GLN A 1 88 ? -2.041 -5.546 19.827 1.00 94.81 88 GLN A C 1
ATOM 707 O O . GLN A 1 88 ? -2.732 -5.223 20.793 1.00 94.81 88 GLN A O 1
ATOM 712 N N . LEU A 1 89 ? -2.601 -5.902 18.664 1.00 96.00 89 LEU A N 1
ATOM 713 C CA . LEU A 1 89 ? -4.049 -6.060 18.503 1.00 96.00 89 LEU A CA 1
ATOM 714 C C . LEU A 1 89 ? -4.577 -7.151 19.438 1.00 96.00 89 LEU A C 1
ATOM 716 O O . LEU A 1 89 ? -5.554 -6.914 20.146 1.00 96.00 89 LEU A O 1
ATOM 720 N N . ALA A 1 90 ? -3.918 -8.313 19.479 1.00 95.00 90 ALA A N 1
ATOM 721 C CA . ALA A 1 90 ? -4.314 -9.416 20.347 1.00 95.00 90 ALA A CA 1
ATOM 722 C C . ALA A 1 90 ? -4.230 -9.037 21.836 1.00 95.00 90 ALA A C 1
ATOM 724 O O . ALA A 1 90 ? -5.176 -9.297 22.578 1.00 95.00 90 ALA A O 1
ATOM 725 N N . GLU A 1 91 ? -3.156 -8.363 22.260 1.00 94.50 91 GLU A N 1
ATOM 726 C CA . GLU A 1 91 ? -2.987 -7.858 23.631 1.00 94.50 91 GLU A CA 1
ATOM 727 C C . GLU A 1 91 ? -4.085 -6.865 24.030 1.00 94.50 91 GLU A C 1
ATOM 729 O O . GLU A 1 91 ? -4.583 -6.897 25.155 1.00 94.50 91 GLU A O 1
ATOM 734 N N . LYS A 1 92 ? -4.516 -6.010 23.096 1.00 93.56 92 LYS A N 1
ATOM 735 C CA . LYS A 1 92 ? -5.617 -5.054 23.299 1.00 93.56 92 LYS A CA 1
ATOM 736 C C . LYS A 1 92 ? -7.010 -5.691 23.169 1.00 93.56 92 LYS A C 1
ATOM 738 O O . LYS A 1 92 ? -8.008 -4.977 23.262 1.00 93.56 92 LYS A O 1
ATOM 743 N N . GLY A 1 93 ? -7.103 -7.002 22.932 1.00 92.62 93 GLY A N 1
ATOM 744 C CA . GLY A 1 93 ? -8.371 -7.709 22.723 1.00 92.62 93 GLY A CA 1
ATOM 745 C C . GLY A 1 93 ? -9.081 -7.336 21.417 1.00 92.62 93 GLY A C 1
ATOM 746 O O . GLY A 1 93 ? -10.288 -7.539 21.283 1.00 92.62 93 GLY A O 1
ATOM 747 N N . LEU A 1 94 ? -8.350 -6.768 20.459 1.00 95.00 94 LEU A N 1
ATOM 748 C CA . LEU A 1 94 ? -8.859 -6.372 19.154 1.00 95.00 94 LEU A CA 1
ATOM 749 C C . LEU A 1 94 ? -8.689 -7.514 18.139 1.00 95.00 94 LEU A C 1
ATOM 751 O O . LEU A 1 94 ? -7.710 -8.264 18.193 1.00 95.00 94 LEU A O 1
ATOM 755 N N . PRO A 1 95 ? -9.608 -7.656 17.166 1.00 94.00 95 PRO A N 1
ATOM 756 C CA . PRO A 1 95 ? -9.470 -8.661 16.120 1.00 94.00 95 PRO A CA 1
ATOM 757 C C . PRO A 1 95 ? -8.167 -8.504 15.325 1.00 94.00 95 PRO A C 1
ATOM 759 O O . PRO A 1 95 ? -7.925 -7.476 14.697 1.00 94.00 95 PRO A O 1
ATOM 762 N N . VAL A 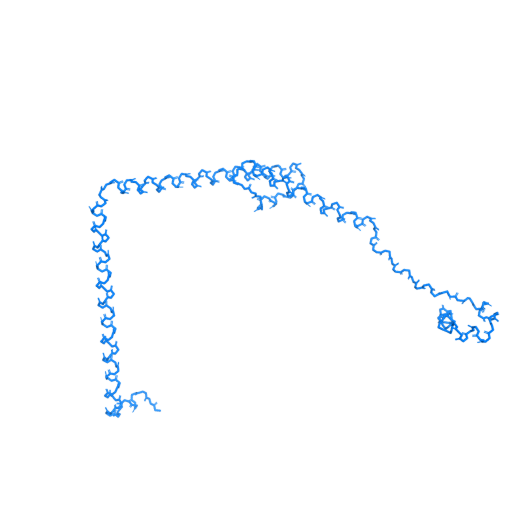1 96 ? -7.361 -9.569 15.266 1.00 94.88 96 VAL A N 1
ATOM 763 C CA . VAL A 1 96 ? -6.084 -9.610 14.520 1.00 94.88 96 VAL A CA 1
ATOM 764 C C . VAL A 1 96 ? -6.278 -9.343 13.018 1.00 94.88 96 VAL A C 1
ATOM 766 O O . VAL A 1 96 ? -5.364 -8.879 12.337 1.00 94.88 96 VAL A O 1
ATOM 769 N N . SER A 1 97 ? -7.481 -9.585 12.489 1.00 95.06 97 SER A N 1
ATOM 770 C CA . SER A 1 97 ? -7.855 -9.242 11.113 1.00 95.06 97 SER A CA 1
ATOM 771 C C . SER A 1 97 ? -7.767 -7.741 10.815 1.00 95.06 97 SER A C 1
ATOM 773 O O . SER A 1 97 ? -7.556 -7.378 9.658 1.00 95.06 97 SER A O 1
ATOM 775 N N . LEU A 1 98 ? -7.850 -6.872 11.832 1.00 94.75 98 LEU A N 1
ATOM 776 C CA . LEU A 1 98 ? -7.682 -5.424 11.678 1.00 94.75 98 LEU A CA 1
ATOM 777 C C . LEU A 1 98 ? -6.271 -5.039 11.228 1.00 94.75 98 LEU A C 1
ATOM 779 O O . LEU A 1 98 ? -6.103 -3.970 10.653 1.00 94.75 98 LEU A O 1
ATOM 783 N N . ALA A 1 99 ? -5.279 -5.926 11.367 1.00 94.81 99 ALA A N 1
ATOM 784 C CA . ALA A 1 99 ? -3.945 -5.717 10.811 1.00 94.81 99 ALA A CA 1
ATOM 785 C C . ALA A 1 99 ? -3.974 -5.414 9.300 1.00 94.81 99 ALA A C 1
ATOM 787 O O . ALA A 1 99 ? -3.132 -4.687 8.798 1.00 94.81 99 ALA A O 1
ATOM 788 N N . ALA A 1 100 ? -4.966 -5.909 8.553 1.00 93.88 100 ALA A N 1
ATOM 789 C CA . ALA A 1 100 ? -5.064 -5.647 7.117 1.00 93.88 100 ALA A CA 1
ATOM 790 C C . ALA A 1 100 ? -5.350 -4.173 6.756 1.00 93.88 100 ALA A C 1
ATOM 792 O O . ALA A 1 100 ? -5.143 -3.794 5.604 1.00 93.88 100 ALA A O 1
ATOM 793 N N . VAL A 1 101 ? -5.830 -3.359 7.706 1.00 93.56 101 VAL A N 1
ATOM 794 C CA . VAL A 1 101 ? -6.251 -1.964 7.472 1.00 93.56 101 VAL A CA 1
ATOM 795 C C . VAL A 1 101 ? -5.390 -0.927 8.203 1.00 93.56 101 VAL A C 1
ATOM 797 O O . VAL A 1 101 ? -5.703 0.260 8.151 1.00 93.56 101 VAL A O 1
ATOM 800 N N . LEU A 1 102 ? -4.315 -1.351 8.876 1.00 95.31 102 LEU A N 1
ATOM 801 C CA . LEU A 1 102 ? -3.418 -0.451 9.606 1.00 95.31 102 LEU A CA 1
ATOM 802 C C . LEU A 1 102 ? -2.404 0.248 8.687 1.00 95.31 102 LEU A C 1
ATOM 804 O O . LEU A 1 102 ? -2.034 -0.263 7.626 1.00 95.31 102 LEU A O 1
ATOM 808 N N . ASN A 1 103 ? -1.916 1.410 9.126 1.00 95.31 103 ASN A N 1
ATOM 809 C CA . ASN A 1 103 ? -0.844 2.139 8.447 1.00 95.31 103 ASN A CA 1
ATOM 810 C C . ASN A 1 103 ? 0.538 1.569 8.813 1.00 95.31 103 ASN A C 1
ATOM 812 O O . ASN A 1 103 ? 0.983 1.715 9.940 1.00 95.31 103 ASN A O 1
ATOM 816 N N . TYR A 1 104 ? 1.254 0.980 7.855 1.00 95.00 104 TYR A N 1
ATOM 817 C CA . TYR A 1 104 ? 2.592 0.405 8.072 1.00 95.0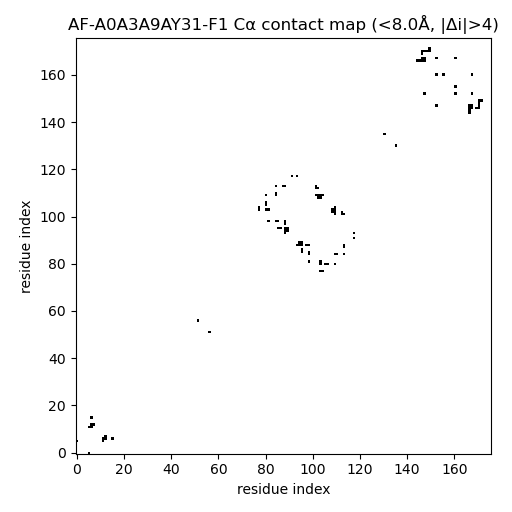0 104 TYR A CA 1
ATOM 818 C C . TYR A 1 104 ? 3.742 1.264 7.531 1.00 95.00 104 TYR A C 1
ATOM 820 O O . TYR A 1 104 ? 4.820 0.740 7.260 1.00 95.00 104 TYR A O 1
ATOM 828 N N . SER A 1 105 ? 3.513 2.562 7.319 1.00 90.44 105 SER A N 1
ATOM 829 C CA . SER A 1 105 ? 4.533 3.463 6.760 1.00 90.44 105 SER A CA 1
ATOM 830 C C . SER A 1 105 ? 5.711 3.689 7.716 1.00 90.44 105 SER A C 1
ATOM 832 O O . SER A 1 105 ? 6.839 3.860 7.266 1.00 90.44 105 SER A O 1
ATOM 834 N N . SER A 1 106 ? 5.457 3.664 9.026 1.00 91.00 106 SER A N 1
ATOM 835 C CA . SER A 1 106 ? 6.471 3.689 10.083 1.00 91.00 106 SER A CA 1
ATOM 836 C C . SER A 1 106 ? 5.926 3.033 11.357 1.00 91.00 106 SER A C 1
ATOM 838 O O . SER A 1 106 ? 4.741 2.690 11.433 1.00 91.00 106 SER A O 1
ATOM 840 N N . ALA A 1 107 ? 6.778 2.856 12.369 1.00 90.56 107 ALA A N 1
ATOM 841 C CA . ALA A 1 107 ? 6.363 2.319 13.664 1.00 90.56 107 ALA A CA 1
ATOM 842 C C . ALA A 1 107 ? 5.379 3.252 14.395 1.00 90.56 107 ALA A C 1
ATOM 844 O O . ALA A 1 107 ? 4.413 2.787 15.006 1.00 90.56 107 ALA A O 1
ATOM 845 N N . GLU A 1 108 ? 5.599 4.564 14.298 1.00 92.75 108 GLU A N 1
ATOM 846 C CA . GLU A 1 108 ? 4.766 5.607 14.902 1.00 92.75 108 GLU A CA 1
ATOM 847 C C . GLU A 1 108 ? 3.377 5.624 14.263 1.00 92.75 108 GLU A C 1
ATOM 849 O O . GLU A 1 108 ? 2.370 5.552 14.965 1.00 92.75 108 GLU A O 1
ATOM 854 N N . GLU A 1 109 ? 3.322 5.631 12.929 1.00 95.31 109 GLU A N 1
ATOM 855 C CA . GLU A 1 109 ? 2.075 5.584 12.163 1.00 95.31 109 GLU A CA 1
ATOM 856 C C . GLU A 1 109 ? 1.294 4.286 12.413 1.00 95.31 109 GLU A C 1
ATOM 858 O O . GLU A 1 109 ? 0.069 4.303 12.551 1.00 95.31 109 GLU A O 1
ATOM 863 N N . CYS A 1 110 ? 1.997 3.156 12.538 1.00 94.81 110 CYS A N 1
ATOM 864 C CA . CYS A 1 110 ? 1.389 1.874 12.885 1.00 94.81 110 CYS A CA 1
ATOM 865 C C . CYS A 1 110 ? 0.760 1.907 14.276 1.00 94.81 110 CYS A C 1
ATOM 867 O O . CYS A 1 110 ? -0.390 1.499 14.443 1.00 94.81 110 CYS A O 1
ATOM 869 N N . SER A 1 111 ? 1.485 2.429 15.262 1.00 93.75 111 SER A N 1
ATOM 870 C CA . SER A 1 111 ? 1.000 2.538 16.640 1.00 93.75 111 SER A CA 1
ATOM 871 C C . SER A 1 111 ? -0.210 3.473 16.728 1.00 93.75 111 SER A C 1
ATOM 873 O O . SER A 1 111 ? -1.243 3.093 17.280 1.00 93.75 111 SER A O 1
ATOM 875 N N . ALA A 1 112 ? -0.138 4.643 16.087 1.00 96.56 112 ALA A N 1
ATOM 876 C CA . ALA A 1 112 ? -1.248 5.591 16.016 1.00 96.56 112 ALA A CA 1
ATOM 877 C C . ALA A 1 112 ? -2.483 4.986 15.325 1.00 96.56 112 ALA A C 1
ATOM 879 O O . ALA A 1 112 ? -3.617 5.178 15.770 1.00 96.56 112 ALA A O 1
ATOM 880 N N . SER A 1 113 ? -2.276 4.203 14.263 1.00 96.62 113 SER A N 1
ATOM 881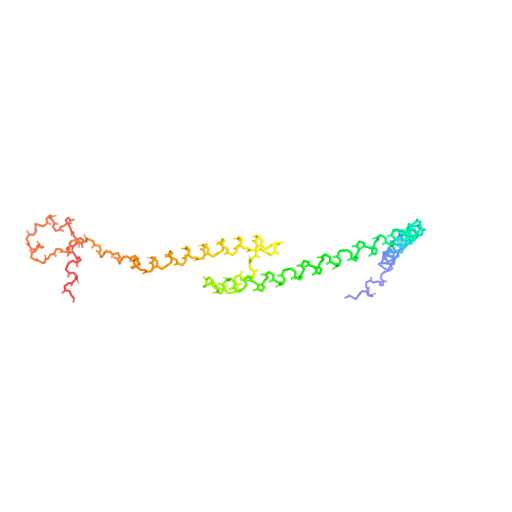 C CA . SER A 1 113 ? -3.354 3.510 13.558 1.00 96.62 113 SER A CA 1
ATOM 882 C C . SER A 1 113 ? -4.028 2.446 14.436 1.00 96.62 113 SER A C 1
ATOM 884 O O . SER A 1 113 ? -5.259 2.373 14.455 1.00 96.62 113 SER A O 1
ATOM 886 N N . ILE A 1 114 ? -3.256 1.671 15.212 1.00 95.69 114 ILE A N 1
ATOM 887 C CA . ILE A 1 114 ? -3.789 0.684 16.170 1.00 95.69 114 ILE A CA 1
ATOM 888 C C . ILE A 1 114 ? -4.651 1.373 17.227 1.00 95.69 114 ILE A C 1
ATOM 890 O O . ILE A 1 114 ? -5.750 0.906 17.525 1.00 95.69 114 ILE A O 1
ATOM 894 N N . GLU A 1 115 ? -4.175 2.485 17.787 1.00 95.75 115 GLU A N 1
ATOM 895 C CA . GLU A 1 115 ? -4.912 3.240 18.801 1.00 95.75 115 GLU A CA 1
ATOM 896 C C . GLU A 1 115 ? -6.212 3.826 18.252 1.00 95.75 115 GLU A C 1
ATOM 898 O O . GLU A 1 115 ? -7.267 3.675 18.873 1.00 95.75 115 GLU A O 1
ATOM 903 N N . ALA A 1 116 ? -6.163 4.439 17.067 1.00 96.50 116 ALA A N 1
ATOM 904 C CA . ALA A 1 116 ? -7.333 5.033 16.431 1.00 96.50 116 ALA A CA 1
ATOM 905 C C . ALA A 1 116 ? -8.410 3.985 16.115 1.00 96.50 116 ALA A C 1
ATOM 907 O O . ALA A 1 116 ? -9.580 4.167 16.465 1.00 96.50 116 ALA A O 1
ATOM 908 N N . VAL A 1 117 ? -8.019 2.864 15.496 1.00 94.88 117 VAL A N 1
ATOM 909 C CA . VAL A 1 117 ? -8.939 1.759 15.190 1.00 94.88 117 VAL A CA 1
ATOM 910 C C . VAL A 1 117 ? -9.473 1.129 16.475 1.00 94.88 117 VAL A C 1
ATOM 912 O O . VAL A 1 117 ? -10.668 0.853 16.569 1.00 94.88 117 VAL A O 1
ATOM 915 N N . GLY A 1 118 ? -8.613 0.936 17.477 1.00 94.31 118 GLY A N 1
ATOM 916 C CA . GLY A 1 118 ? -8.998 0.379 18.770 1.00 94.31 118 GLY A CA 1
ATOM 917 C C . GLY A 1 118 ? -10.055 1.219 19.475 1.00 94.31 118 GLY A C 1
ATOM 918 O O . GLY A 1 118 ? -11.082 0.685 19.890 1.00 94.31 118 GLY A O 1
ATOM 919 N N . LYS A 1 119 ? -9.848 2.538 19.534 1.00 95.62 119 LYS A N 1
ATOM 920 C CA . LYS A 1 119 ? -10.804 3.479 20.120 1.00 95.62 119 LYS A CA 1
ATOM 921 C C . LYS A 1 119 ? -12.147 3.446 19.390 1.00 95.62 119 LYS A C 1
ATOM 923 O O . LYS A 1 119 ? -13.179 3.259 20.027 1.00 95.62 119 LYS A O 1
ATOM 928 N N . ALA A 1 120 ? -12.137 3.551 18.062 1.00 95.00 120 ALA A N 1
ATOM 929 C CA . ALA A 1 120 ? -13.366 3.533 17.268 1.00 95.00 120 ALA A CA 1
ATOM 930 C C . ALA A 1 120 ? -14.143 2.212 17.420 1.00 95.00 120 ALA A C 1
ATOM 932 O O . ALA A 1 120 ? -15.372 2.211 17.508 1.00 95.00 120 ALA A O 1
ATOM 933 N N . PHE A 1 121 ? -13.435 1.080 17.477 1.00 94.94 121 PHE A N 1
ATOM 934 C CA . PHE A 1 121 ? -14.051 -0.228 17.684 1.00 94.94 121 PHE A CA 1
ATOM 935 C C . PHE A 1 121 ? -14.686 -0.340 19.074 1.00 94.94 121 PHE A C 1
ATOM 937 O O . PHE A 1 121 ? -15.830 -0.778 19.189 1.00 94.94 121 PHE A O 1
ATOM 944 N N . GLN A 1 122 ? -13.973 0.086 20.119 1.00 94.00 122 GLN A N 1
ATOM 945 C CA . GLN A 1 122 ? -14.482 0.079 21.491 1.00 94.00 122 GLN A CA 1
ATOM 946 C C . GLN A 1 122 ? -15.716 0.973 21.642 1.00 94.00 122 GLN A C 1
ATOM 948 O O . GLN A 1 122 ? -16.721 0.507 22.169 1.00 94.00 122 GLN A O 1
ATOM 953 N N . GLU A 1 123 ? -15.692 2.196 21.105 1.00 96.25 123 GLU A N 1
ATOM 954 C CA . GLU A 1 123 ? -16.844 3.110 21.119 1.00 96.25 123 GLU A CA 1
ATOM 955 C C . GLU A 1 123 ? -18.066 2.507 20.404 1.00 96.25 123 GLU A C 1
ATOM 957 O O . GLU A 1 123 ? -19.192 2.578 20.903 1.00 96.25 123 GLU A O 1
ATOM 962 N N . ALA A 1 124 ? -17.862 1.862 19.249 1.00 94.44 124 ALA A N 1
ATOM 963 C CA . ALA A 1 124 ? -18.939 1.208 18.509 1.00 94.44 124 ALA A CA 1
ATOM 964 C C . ALA A 1 124 ? -19.532 0.010 19.272 1.00 94.44 124 ALA A C 1
ATOM 966 O O . ALA A 1 124 ? -20.755 -0.162 19.302 1.00 94.44 124 ALA A O 1
ATOM 967 N N . VAL A 1 125 ? -18.682 -0.807 19.900 1.00 95.31 125 VAL A N 1
ATOM 968 C CA . VAL A 1 125 ? -19.112 -1.948 20.718 1.00 95.31 125 VAL A CA 1
ATOM 969 C C . VAL A 1 125 ? -19.837 -1.471 21.972 1.00 95.31 125 VAL A C 1
ATOM 971 O O . VAL A 1 125 ? -20.915 -1.981 22.266 1.00 95.31 125 VAL A O 1
ATOM 974 N N . GLU A 1 126 ? -19.304 -0.475 22.678 1.00 94.69 126 GLU A N 1
ATOM 975 C CA . GLU A 1 126 ? -19.936 0.113 23.859 1.00 94.69 126 GLU A CA 1
ATOM 976 C C . GLU A 1 126 ? -21.321 0.665 23.517 1.00 94.69 126 GLU A C 1
ATOM 978 O O . GLU A 1 126 ? -22.301 0.332 24.184 1.00 94.69 126 GLU A O 1
ATOM 983 N N . LYS A 1 127 ? -21.439 1.425 22.421 1.00 95.06 127 LYS A N 1
ATOM 984 C CA . LYS A 1 127 ? -22.734 1.917 21.945 1.00 95.06 127 LYS A CA 1
ATOM 985 C C . LYS A 1 127 ? -23.704 0.769 21.660 1.00 95.06 127 LYS A C 1
ATOM 987 O O . LYS A 1 127 ? -24.844 0.814 22.113 1.00 95.06 127 LYS A O 1
ATOM 992 N N . ALA A 1 128 ? -23.270 -0.266 20.940 1.00 93.00 128 ALA A N 1
ATOM 993 C CA . ALA A 1 128 ? -24.121 -1.411 20.616 1.00 93.00 128 ALA A CA 1
ATOM 994 C C . ALA A 1 128 ? -24.565 -2.190 21.869 1.00 93.00 128 ALA A C 1
ATOM 996 O O . ALA A 1 128 ? -25.707 -2.647 21.948 1.00 93.00 128 ALA A O 1
ATOM 997 N N . VAL A 1 129 ? -23.682 -2.327 22.862 1.00 94.56 129 VAL A N 1
ATOM 998 C CA . VAL A 1 129 ? -23.999 -2.952 24.152 1.00 94.56 129 VAL A CA 1
ATOM 999 C C . VAL A 1 129 ? -24.988 -2.093 24.938 1.00 94.56 129 VAL A C 1
ATOM 1001 O O . VAL A 1 129 ? -25.988 -2.628 25.411 1.00 94.56 129 VAL A O 1
ATOM 1004 N N . ASN A 1 130 ? -24.785 -0.778 25.016 1.00 92.44 130 ASN A N 1
ATOM 1005 C CA . ASN A 1 130 ? -25.704 0.147 25.685 1.00 92.44 130 ASN A CA 1
ATOM 1006 C C . ASN A 1 130 ? -27.087 0.170 25.014 1.00 92.44 130 ASN A C 1
ATOM 1008 O O . ASN A 1 130 ? -28.111 0.114 25.697 1.00 92.44 130 ASN A O 1
ATOM 1012 N N . ASP A 1 131 ? -27.141 0.157 23.681 1.00 90.69 131 ASP A N 1
ATOM 1013 C CA . ASP A 1 131 ? -28.391 0.061 22.914 1.00 90.69 131 ASP A CA 1
ATOM 1014 C C . ASP A 1 131 ? -29.121 -1.273 23.191 1.00 90.69 131 ASP A C 1
ATOM 1016 O O . ASP A 1 131 ? -30.351 -1.328 23.244 1.00 90.69 131 ASP A O 1
ATOM 1020 N N . ARG A 1 132 ? -28.377 -2.364 23.422 1.00 88.62 132 ARG A N 1
ATOM 1021 C CA . ARG A 1 132 ? -28.946 -3.672 23.781 1.00 88.62 132 ARG A CA 1
ATOM 1022 C C . ARG A 1 132 ? -29.417 -3.730 25.237 1.00 88.62 132 ARG A C 1
ATOM 1024 O O . ARG A 1 132 ? -30.479 -4.289 25.504 1.00 88.62 132 ARG A O 1
ATOM 1031 N N . LEU A 1 133 ? -28.641 -3.175 26.168 1.00 88.88 133 LEU A N 1
ATOM 1032 C CA . LEU A 1 133 ? -28.954 -3.140 27.602 1.00 88.88 133 LEU A CA 1
ATOM 1033 C C . LEU A 1 133 ? -30.108 -2.187 27.924 1.00 88.88 133 LEU A C 1
ATOM 1035 O O . LEU A 1 133 ? -30.896 -2.476 28.819 1.00 88.88 133 LEU A O 1
ATOM 1039 N N . SER A 1 134 ? -30.255 -1.097 27.166 1.00 84.81 134 SER A N 1
ATOM 1040 C CA . SER A 1 134 ? -31.382 -0.160 27.293 1.00 84.81 134 SER A CA 1
ATOM 1041 C C . SER A 1 134 ? -32.731 -0.755 26.867 1.00 84.81 134 SER A C 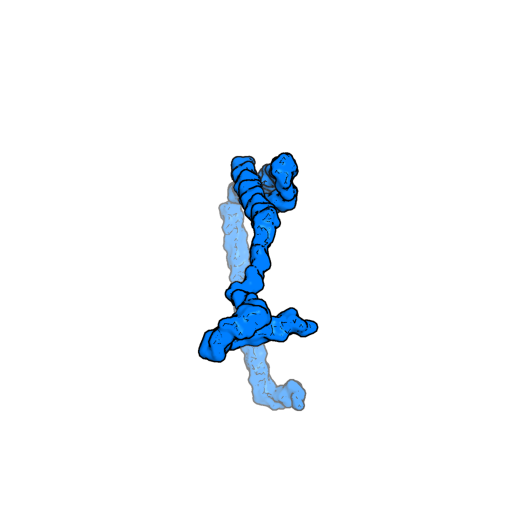1
ATOM 1043 O O . SER A 1 134 ? -33.760 -0.099 27.011 1.00 84.81 134 SER A O 1
ATOM 1045 N N . GLY A 1 135 ? -32.753 -2.019 26.427 1.00 64.88 135 GLY A N 1
ATOM 1046 C CA . GLY A 1 135 ? -33.981 -2.797 26.324 1.00 64.88 135 GLY A CA 1
ATOM 1047 C C . GLY A 1 135 ? -34.842 -2.422 25.125 1.00 64.88 135 GLY A C 1
ATOM 1048 O O . GLY A 1 135 ? -36.061 -2.462 25.226 1.00 64.88 135 GLY A O 1
ATOM 1049 N N . GLY A 1 136 ? -34.237 -2.070 23.987 1.00 67.38 136 GLY A N 1
ATOM 1050 C CA . GLY A 1 136 ? -34.973 -1.758 22.761 1.00 67.38 136 GLY A CA 1
ATOM 1051 C C . GLY A 1 136 ? -35.984 -0.614 22.921 1.00 67.38 136 GLY A C 1
ATOM 1052 O O . GLY A 1 136 ? -36.087 0.048 23.951 1.00 67.38 136 GLY A O 1
ATOM 1053 N N . LYS A 1 137 ? -36.757 -0.341 21.867 1.00 63.44 137 LYS A N 1
ATOM 1054 C CA . LYS A 1 137 ? -37.888 0.585 21.996 1.00 63.44 137 LYS A CA 1
ATOM 1055 C C . LYS A 1 137 ? -38.916 -0.104 22.901 1.00 63.44 137 LYS A C 1
ATOM 1057 O O . LYS A 1 137 ? -39.355 -1.192 22.514 1.00 63.44 137 LYS A O 1
ATOM 1062 N N . PRO A 1 138 ? -39.321 0.482 24.047 1.00 62.59 138 PRO A N 1
ATOM 1063 C CA . PRO A 1 138 ? -40.424 -0.076 24.815 1.00 62.59 138 PRO A CA 1
ATOM 1064 C C . PRO A 1 138 ? -41.602 -0.270 23.855 1.00 62.59 138 PRO A C 1
ATOM 1066 O O . PRO A 1 138 ? -41.804 0.595 22.986 1.00 62.59 138 PRO A O 1
ATOM 1069 N N . PRO A 1 139 ? -42.331 -1.403 23.934 1.00 63.69 139 PRO A N 1
ATOM 1070 C CA 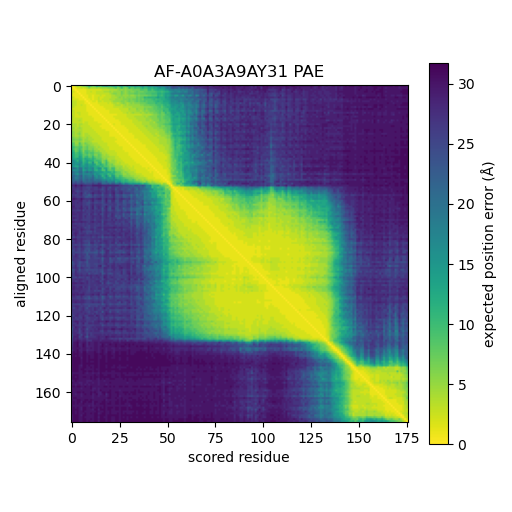. PRO A 1 139 ? -43.488 -1.618 23.081 1.00 63.69 139 PRO A CA 1
ATOM 1071 C C . PRO A 1 139 ? -44.336 -0.353 23.147 1.00 63.69 139 PRO A C 1
ATOM 1073 O O . PRO A 1 139 ? -44.559 0.176 24.241 1.00 63.69 139 PRO A O 1
ATOM 1076 N N . LYS A 1 140 ? -44.717 0.183 21.974 1.00 59.50 140 LYS A N 1
ATOM 1077 C CA . LYS A 1 140 ? -45.647 1.315 21.898 1.00 59.50 140 LYS A CA 1
ATOM 1078 C C . LYS A 1 140 ? -46.754 0.985 22.885 1.00 59.50 140 LYS A C 1
ATOM 1080 O O . LYS A 1 140 ? -47.398 -0.049 22.706 1.00 59.50 140 LYS A O 1
ATOM 1085 N N . LYS A 1 141 ? -46.907 1.808 23.933 1.00 52.41 141 LYS A N 1
ATOM 1086 C CA . LYS A 1 141 ? -48.059 1.725 24.832 1.00 52.41 141 LYS A CA 1
ATOM 1087 C C . LYS A 1 141 ? -49.263 1.473 23.931 1.00 52.41 141 LYS A C 1
ATOM 1089 O O . LYS A 1 141 ? -49.451 2.229 22.971 1.00 52.41 141 LYS A O 1
ATOM 1094 N N . ALA A 1 142 ? -49.988 0.380 24.180 1.00 54.41 142 ALA A N 1
ATOM 1095 C CA . ALA A 1 142 ? -51.300 0.202 23.578 1.00 54.41 142 ALA A CA 1
ATOM 1096 C C . ALA A 1 142 ? -52.024 1.538 23.764 1.00 54.41 142 ALA A C 1
ATOM 1098 O O . ALA A 1 142 ? -51.923 2.117 24.849 1.00 54.41 142 ALA A O 1
ATOM 1099 N N . GLY A 1 143 ? -52.567 2.083 22.671 1.00 52.53 143 GLY A N 1
ATOM 1100 C CA . GLY A 1 143 ? -53.076 3.449 22.645 1.00 52.53 143 GLY A CA 1
ATOM 1101 C C . GLY A 1 143 ? -53.911 3.722 23.888 1.00 52.53 143 GLY A C 1
ATOM 1102 O O . GLY A 1 143 ? -54.699 2.867 24.285 1.00 52.53 143 GLY A O 1
ATOM 1103 N N . ASP A 1 144 ? -53.702 4.892 24.490 1.00 51.03 144 ASP A N 1
ATOM 1104 C CA . ASP A 1 144 ? -54.424 5.433 25.651 1.00 51.03 144 ASP A CA 1
ATOM 1105 C C . ASP A 1 144 ? -55.906 5.710 25.299 1.00 51.03 144 ASP A C 1
ATOM 1107 O O . ASP A 1 144 ? -56.477 6.752 25.616 1.00 51.03 144 ASP A O 1
ATOM 1111 N N . HIS A 1 145 ? -56.564 4.792 24.591 1.00 53.41 145 HIS A N 1
ATOM 1112 C CA . HIS A 1 145 ? -58.008 4.748 24.549 1.00 53.41 145 HIS A CA 1
ATOM 1113 C C . HIS A 1 145 ? -58.424 4.292 25.938 1.00 53.41 145 HIS A C 1
ATOM 1115 O O . HIS A 1 145 ? -58.322 3.111 26.265 1.00 53.41 145 HIS A O 1
ATOM 1121 N N . ALA A 1 146 ? -58.822 5.252 26.772 1.00 54.31 146 ALA A N 1
ATOM 1122 C CA . ALA A 1 146 ? -59.508 4.980 28.020 1.00 54.31 146 ALA A CA 1
ATOM 1123 C C . ALA A 1 146 ? -60.653 4.003 27.715 1.00 54.31 146 ALA A C 1
ATOM 1125 O O . ALA A 1 146 ? -61.673 4.385 27.140 1.00 54.31 146 ALA A O 1
ATOM 1126 N N . ALA A 1 147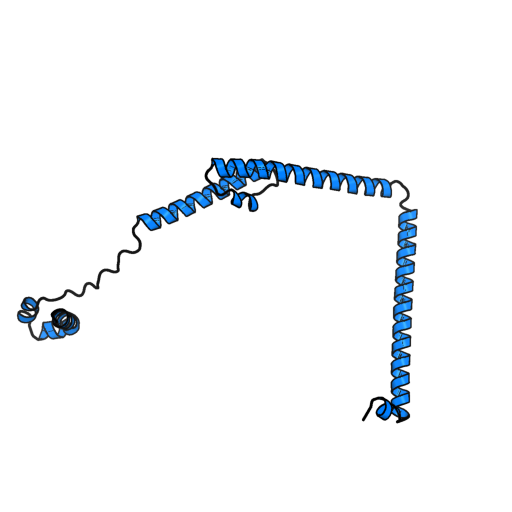 ? -60.441 2.722 28.010 1.00 65.38 147 ALA A N 1
ATOM 1127 C CA . ALA A 1 147 ? -61.466 1.711 27.868 1.00 65.38 147 ALA A CA 1
ATOM 1128 C C . ALA A 1 147 ? -62.477 1.983 28.980 1.00 65.38 147 ALA A C 1
ATOM 1130 O O . ALA A 1 147 ? -62.200 1.735 30.154 1.00 65.38 147 ALA A O 1
ATOM 1131 N N . TYR A 1 148 ? -63.614 2.575 28.621 1.00 71.56 148 TYR A N 1
ATOM 1132 C CA . TYR A 1 148 ? -64.714 2.739 29.558 1.00 71.56 148 TYR A CA 1
ATOM 1133 C C . TYR A 1 148 ? -65.206 1.355 29.980 1.00 71.56 148 TYR A C 1
ATOM 1135 O O . TYR A 1 148 ? -65.447 0.497 29.132 1.00 71.56 148 TYR A O 1
ATOM 1143 N N . THR A 1 149 ? -65.369 1.121 31.279 1.00 77.50 149 THR A N 1
ATOM 1144 C CA . THR A 1 149 ? -66.006 -0.113 31.754 1.00 77.50 149 THR A CA 1
ATOM 1145 C C . THR A 1 149 ? -67.499 -0.092 31.416 1.00 77.50 149 THR A C 1
ATOM 1147 O O . THR A 1 149 ? -68.095 0.975 31.264 1.00 77.50 149 THR A O 1
ATOM 1150 N N . MET A 1 150 ? -68.154 -1.255 31.336 1.00 73.81 150 MET A N 1
ATOM 1151 C CA . MET A 1 150 ? -69.602 -1.319 31.069 1.00 73.81 150 MET A CA 1
ATOM 1152 C C . MET A 1 150 ? -70.437 -0.547 32.099 1.00 73.81 150 MET A C 1
ATOM 1154 O O . MET A 1 150 ? -71.484 0.010 31.770 1.00 73.81 150 MET A O 1
ATOM 1158 N N . GLU A 1 151 ? -69.963 -0.470 33.341 1.00 78.19 151 GLU A N 1
ATOM 1159 C CA . GLU A 1 151 ? -70.578 0.331 34.402 1.00 78.19 151 GLU A CA 1
ATOM 1160 C C . GLU A 1 151 ? -70.452 1.832 34.122 1.00 78.19 151 GLU A C 1
ATOM 1162 O O . GLU A 1 151 ? -71.422 2.571 34.281 1.00 78.19 151 GLU A O 1
ATOM 1167 N N . GLN A 1 152 ? -69.294 2.277 33.626 1.00 78.25 152 GLN A N 1
ATOM 1168 C CA . GLN A 1 152 ? -69.075 3.664 33.219 1.00 78.25 152 GLN A CA 1
ATOM 1169 C C . GLN A 1 152 ? -69.904 4.024 31.983 1.00 78.25 152 GLN A C 1
ATOM 1171 O O . GLN A 1 152 ? -70.531 5.076 31.968 1.00 78.25 152 GLN A O 1
ATOM 1176 N N . ILE A 1 153 ? -69.991 3.131 30.991 1.00 78.31 153 ILE A N 1
ATOM 1177 C CA . ILE A 1 153 ? -70.810 3.337 29.784 1.00 78.31 153 ILE A CA 1
ATOM 1178 C C . ILE A 1 153 ? -72.292 3.477 30.156 1.00 78.31 153 ILE A C 1
ATOM 1180 O O . ILE A 1 153 ? -72.974 4.354 29.634 1.00 78.31 153 ILE A O 1
ATOM 1184 N N . ARG A 1 154 ? -72.793 2.658 31.093 1.00 81.38 154 ARG A N 1
ATOM 1185 C CA . ARG A 1 154 ? -74.185 2.736 31.580 1.00 81.38 154 ARG A CA 1
ATOM 1186 C C . ARG A 1 154 ? -74.484 4.010 32.371 1.00 81.38 154 ARG A C 1
ATOM 1188 O O . ARG A 1 154 ? -75.641 4.415 32.428 1.00 81.38 154 ARG A O 1
ATOM 1195 N N . ALA A 1 155 ? -73.469 4.613 32.986 1.00 86.19 155 ALA A N 1
ATOM 1196 C CA . ALA A 1 155 ? -73.594 5.858 33.737 1.00 86.19 155 ALA A CA 1
ATOM 1197 C C . ALA A 1 155 ? -73.441 7.119 32.860 1.00 86.19 155 ALA A C 1
ATOM 1199 O O . ALA A 1 155 ? -73.762 8.213 33.322 1.00 86.19 155 ALA A O 1
ATOM 1200 N N . MET A 1 156 ? -72.968 6.987 31.615 1.00 83.19 156 MET A N 1
ATOM 1201 C CA . MET A 1 156 ? -72.811 8.105 30.680 1.00 83.19 156 MET A CA 1
ATOM 1202 C C . MET A 1 156 ? -74.132 8.466 30.005 1.00 83.19 156 MET A C 1
ATOM 1204 O O . MET A 1 156 ? -74.953 7.610 29.668 1.00 83.19 156 MET A O 1
ATOM 1208 N N . SER A 1 157 ? -74.330 9.758 29.757 1.00 87.44 157 SER A N 1
ATOM 1209 C CA . SER A 1 157 ? -75.486 10.213 28.993 1.00 87.44 157 SER A CA 1
ATOM 1210 C C . SER A 1 157 ? -75.367 9.823 27.509 1.00 87.44 157 SER A C 1
ATOM 1212 O O . SER A 1 157 ? -74.259 9.666 26.983 1.00 87.44 157 SER A O 1
ATOM 1214 N N . PRO A 1 158 ? -76.490 9.744 26.769 1.00 83.00 158 PRO A N 1
ATOM 1215 C CA . PRO A 1 158 ? -76.468 9.441 25.334 1.00 83.00 158 PRO A CA 1
ATOM 1216 C C . PRO A 1 158 ? -75.585 10.392 24.507 1.00 83.00 158 PRO A C 1
ATOM 1218 O O . PRO A 1 158 ? -74.983 9.986 23.514 1.00 83.00 158 PRO A O 1
ATOM 1221 N N . ALA A 1 159 ? -75.471 11.657 24.925 1.00 85.25 159 ALA A N 1
ATOM 1222 C CA . ALA A 1 159 ? -74.619 12.644 24.266 1.00 85.25 159 ALA A CA 1
ATOM 1223 C C . ALA A 1 159 ? -73.121 12.355 24.477 1.00 85.25 159 ALA A C 1
ATOM 1225 O O . ALA A 1 159 ? -72.317 12.533 23.562 1.00 85.25 159 ALA A O 1
ATOM 1226 N N . GLU A 1 160 ? -72.745 11.876 25.662 1.00 81.31 160 GLU A N 1
ATOM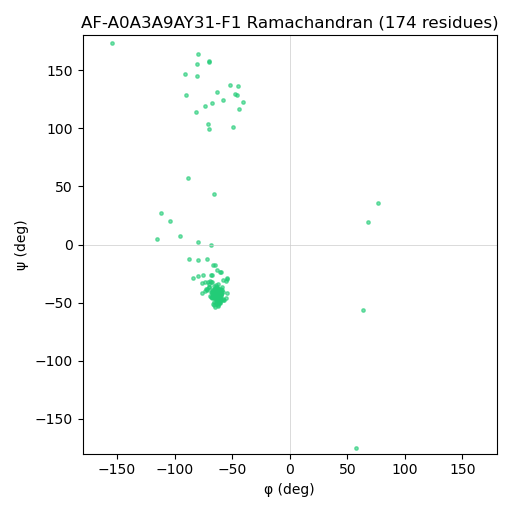 1227 C CA . GLU A 1 160 ? -71.362 11.530 26.000 1.00 81.31 160 GLU A CA 1
ATOM 1228 C C . GLU A 1 160 ? -70.929 10.206 25.363 1.00 81.31 160 GLU A C 1
ATOM 1230 O O . GLU A 1 160 ? -69.775 10.081 24.952 1.00 81.31 160 GLU A O 1
ATOM 1235 N N . ILE A 1 161 ? -71.855 9.254 25.209 1.00 82.19 161 ILE A N 1
ATOM 1236 C CA . ILE A 1 161 ? -71.622 8.003 24.473 1.00 82.19 161 ILE A CA 1
ATOM 1237 C C . ILE A 1 161 ? -71.353 8.297 22.996 1.00 82.19 161 ILE A C 1
ATOM 1239 O O . ILE A 1 161 ? -70.358 7.828 22.450 1.00 82.19 161 ILE A O 1
ATOM 1243 N N . ASN A 1 162 ? -72.186 9.123 22.356 1.00 81.75 162 ASN A N 1
ATOM 1244 C CA . ASN A 1 162 ? -71.998 9.483 20.947 1.00 81.75 162 ASN A CA 1
ATOM 1245 C C . ASN A 1 162 ? -70.698 10.262 20.709 1.00 81.75 162 ASN A C 1
ATOM 1247 O O . ASN A 1 162 ? -70.047 10.078 19.684 1.00 81.75 162 ASN A O 1
ATOM 1251 N N . LYS A 1 163 ? -70.294 11.113 21.661 1.00 85.19 163 LYS A N 1
ATOM 1252 C CA . LYS A 1 163 ? -69.037 11.866 21.575 1.00 85.19 163 LYS A CA 1
ATOM 1253 C C . LYS A 1 163 ? -67.800 10.968 21.701 1.00 85.19 163 LYS A C 1
ATOM 1255 O O . LYS A 1 163 ? -66.779 11.271 21.095 1.00 85.19 163 LYS A O 1
ATOM 1260 N N . ASN A 1 164 ? -67.896 9.874 22.457 1.00 82.69 164 ASN A N 1
ATOM 1261 C CA . ASN A 1 164 ? -66.796 8.940 22.719 1.00 82.69 164 ASN A CA 1
ATOM 1262 C C . ASN A 1 164 ? -67.016 7.565 22.058 1.00 82.69 164 ASN A C 1
ATOM 1264 O O . ASN A 1 164 ? -66.521 6.547 22.546 1.00 82.69 164 ASN A O 1
ATOM 1268 N N . TRP A 1 165 ? -67.766 7.535 20.951 1.00 81.56 165 TRP A N 1
ATOM 1269 C CA . TRP A 1 165 ? -68.289 6.315 20.331 1.00 81.56 165 TRP A CA 1
ATOM 1270 C C . TRP A 1 165 ? -67.216 5.266 20.010 1.00 81.56 165 TRP A C 1
ATOM 1272 O O . TRP A 1 165 ? -67.414 4.088 20.296 1.00 81.56 165 TRP A O 1
ATOM 1282 N N . GLU A 1 166 ? -66.056 5.677 19.491 1.00 81.00 166 GLU A N 1
ATOM 1283 C CA . GLU A 1 166 ? -64.959 4.751 19.165 1.00 81.00 166 GLU A CA 1
ATOM 1284 C C . GLU A 1 166 ? -64.408 4.027 20.405 1.00 81.00 166 GLU A C 1
ATOM 1286 O O . GLU A 1 166 ? -64.153 2.824 20.361 1.00 81.00 166 GLU A O 1
ATOM 1291 N N . ALA A 1 167 ? -64.283 4.730 21.536 1.00 80.31 167 ALA A N 1
ATOM 1292 C CA . ALA A 1 167 ? -63.804 4.149 22.790 1.00 80.31 167 ALA A CA 1
ATOM 1293 C C . ALA A 1 167 ? -64.846 3.209 23.420 1.00 80.31 167 ALA A C 1
ATOM 1295 O O . ALA A 1 167 ? -64.495 2.145 23.931 1.00 80.31 167 ALA A O 1
ATOM 1296 N N . VAL A 1 168 ? -66.135 3.564 23.332 1.00 79.00 168 VAL A N 1
ATOM 1297 C CA . VAL A 1 168 ? -67.252 2.716 23.786 1.00 79.00 168 VAL A CA 1
ATOM 1298 C C . VAL A 1 168 ? -67.351 1.447 22.932 1.00 79.00 168 VAL A C 1
ATOM 1300 O O . VAL A 1 168 ? -67.499 0.349 23.464 1.00 79.00 168 VAL A O 1
ATOM 1303 N N . GLN A 1 169 ? -67.210 1.563 21.610 1.00 80.62 169 GLN A N 1
ATOM 1304 C CA . GLN A 1 169 ? -67.235 0.422 20.696 1.00 80.62 169 GLN A CA 1
ATOM 1305 C C . GLN A 1 169 ? -66.051 -0.527 20.926 1.00 80.62 169 GLN A C 1
ATOM 1307 O O . GLN A 1 169 ? -66.241 -1.744 20.905 1.00 80.62 169 GLN A O 1
ATOM 1312 N N . ALA A 1 170 ? -64.851 0.008 21.170 1.00 80.75 170 ALA A N 1
ATOM 1313 C CA . ALA A 1 170 ? -63.676 -0.790 21.512 1.00 80.75 170 ALA A CA 1
ATOM 1314 C C . ALA A 1 170 ? -63.872 -1.562 22.830 1.00 80.75 170 ALA A C 1
ATOM 1316 O O . ALA A 1 170 ? -63.570 -2.753 22.890 1.00 80.75 170 ALA A O 1
ATOM 1317 N N . ALA A 1 171 ? -64.454 -0.923 23.851 1.00 74.75 171 ALA A N 1
ATOM 1318 C CA . ALA A 1 171 ? -64.777 -1.568 25.123 1.00 74.75 171 ALA A CA 1
ATOM 1319 C C . ALA A 1 171 ? -65.829 -2.686 24.978 1.00 74.75 171 ALA A C 1
ATOM 1321 O O . ALA A 1 171 ? -65.659 -3.758 25.552 1.00 74.75 171 ALA A O 1
ATOM 1322 N N . MET A 1 172 ? -66.870 -2.489 24.156 1.00 76.88 172 MET A N 1
ATOM 1323 C CA . MET A 1 172 ? -67.878 -3.528 23.884 1.00 76.88 172 MET A CA 1
ATOM 1324 C C . MET A 1 172 ? -67.333 -4.725 23.083 1.00 76.88 172 MET A C 1
ATOM 1326 O O . MET A 1 172 ? -67.886 -5.820 23.170 1.00 76.88 172 MET A O 1
ATOM 1330 N N . GLN A 1 173 ? -66.286 -4.536 22.271 1.00 74.81 173 GLN A N 1
ATOM 1331 C CA . GLN A 1 173 ? -65.662 -5.615 21.489 1.00 74.81 173 GLN A CA 1
ATOM 1332 C C . GLN A 1 173 ? -64.637 -6.426 22.285 1.00 74.81 173 GLN A C 1
ATOM 1334 O O . GLN A 1 173 ? -64.455 -7.601 21.988 1.00 74.81 173 GLN A O 1
ATOM 1339 N N . ALA A 1 174 ? -63.989 -5.819 23.282 1.00 66.00 174 ALA A N 1
ATOM 1340 C CA . ALA A 1 174 ? -62.995 -6.480 24.127 1.00 66.00 174 ALA A CA 1
ATOM 1341 C C . ALA A 1 174 ? -63.592 -7.505 25.116 1.00 66.00 174 ALA A C 1
ATOM 1343 O O . ALA A 1 174 ? -62.845 -8.274 25.713 1.00 66.00 174 ALA A O 1
ATOM 1344 N N . GLU A 1 175 ? -64.918 -7.518 25.295 1.00 59.28 175 GLU A N 1
ATOM 1345 C CA . GLU A 1 175 ? -65.645 -8.417 26.209 1.00 59.28 175 GLU A CA 1
ATOM 1346 C C . GLU A 1 175 ? -66.200 -9.689 25.518 1.00 59.28 175 GLU A C 1
ATOM 1348 O O . GLU A 1 175 ? -66.947 -10.450 26.136 1.00 59.28 175 GLU A O 1
ATOM 1353 N N . LYS A 1 176 ? -65.852 -9.924 24.241 1.00 48.66 176 LYS A N 1
ATOM 1354 C CA . LYS A 1 176 ? -66.124 -11.170 23.496 1.00 48.66 176 LYS A CA 1
ATOM 1355 C C . LYS A 1 176 ? -64.893 -12.065 23.432 1.00 48.66 176 LYS A C 1
ATOM 1357 O O . LYS A 1 176 ? -65.092 -13.297 23.504 1.00 48.66 176 LYS A O 1
#

Secondary structure (DSSP, 8-state):
--HHHHHTSHHHHHHHHHHHHHHHHHHHHHHHHHHHHHHHHHHHHHHHHHHS-SHHHHHHHHHHHHHHHHHHHHHHHHHHHHHHHHHHHHHTT--GGGGGGS--SSHHHHHHHHHHHHHHHHHHHHHHHHHHHTTSSPP----------HHHHHHS-HHHHHHTHHHHHHHHHTT-

Sequence (176 aa):
MSFDDFLKDPKNQAEFDRRVGKALETNRSKMQAELNTKVQEAVTEAEKMAKMNAEQKAQYEREKKEKEIADREAALTKRELTATAKEQLAEKGLPVSLAAVLNYSSAEECSASIEAVGKAFQEAVEKAVNDRLSGGKPPKKAGDHAAYTMEQIRAMSPAEINKNWEAVQAAMQAEK

pLDDT: mean 85.99, std 11.69, range [48.66, 96.62]